Protein AF-A0A519QN00-F1 (afdb_monomer)

Nearest PDB structures (foldseek):
  7r3y-assembly1_A  TM=5.825E-01  e=3.967E-01  Saccharomyces cerevisiae
  8b77-assembly1_A  TM=5.608E-01  e=4.223E-01  Saccharomyces cerevisiae
  6fwk-assembly1_A  TM=5.626E-01  e=5.097E-01  Saccharomyces cerevisiae S288C
  3f6g-assembly1_B  TM=5.482E-01  e=7.423E-01  Leptospira interrogans
  3jva-assembly1_C  TM=5.119E-01  e=1.015E+00  Enterococcus faecalis V583

Foldseek 3Di:
DPPDDDALAQKEFADKDWDQDPPDNQAIWIKTWIAGPVRDIDIDIDGRHPPPPDPDPVVVVRPVSRHYPPPDPPVVVD

pLDDT: mean 73.75, std 16.11, range [43.19, 92.81]

Secondary structure (DSSP, 8-state):
-TT----GGGEEEEEEEEEE-SS-TT-EEEEEEEEETTS-EEEEEEEESTT-----HHHHHHHHHSPBP---TTTT--

Mean predicted aligned error: 9.42 Å

Solvent-accessible surface area (backbone atoms only — not comparable to full-atom values): 4825 Å² total; per-residue (Å²): 120,102,82,71,86,78,55,38,88,46,37,29,37,66,43,79,47,79,46,74,46,97,83,44,97,49,44,30,33,38,40,36,34,32,34,35,85,85,72,49,76,49,77,44,80,48,61,49,32,96,79,56,72,72,80,48,77,67,55,61,54,42,58,73,56,32,49,65,54,91,64,62,79,68,69,81,79,107

Sequence (78 aa):
GLNKIYKPEDLTIIKTYRFEGDSDPGDSSVLYILEDKDHQVGYILDAYGMYSSQEGAGFDDFLKKIPTADRDMQELLS

Structure (mmCIF, N/CA/C/O backbone):
data_AF-A0A519QN00-F1
#
_entry.id   AF-A0A519QN00-F1
#
loop_
_atom_site.group_PDB
_atom_site.id
_atom_site.type_symbol
_atom_site.label_atom_id
_atom_site.label_alt_id
_atom_site.label_comp_id
_atom_site.label_asym_id
_atom_site.label_entity_id
_atom_site.label_seq_id
_atom_site.pdbx_PDB_ins_code
_atom_site.Cartn_x
_atom_site.Cartn_y
_atom_site.Cartn_z
_atom_site.occupancy
_atom_site.B_iso_or_equiv
_atom_site.auth_seq_id
_atom_site.auth_comp_id
_atom_site.auth_asym_id
_atom_site.auth_atom_id
_atom_site.pdbx_PDB_model_num
ATOM 1 N N . GLY A 1 1 ? -17.324 6.136 -6.401 1.00 47.03 1 GLY A N 1
ATOM 2 C CA . GLY A 1 1 ? -17.347 7.141 -7.494 1.00 47.03 1 GLY A CA 1
ATOM 3 C C . GLY A 1 1 ? -16.255 8.172 -7.262 1.00 47.03 1 GLY A C 1
ATOM 4 O O . GLY A 1 1 ? -16.045 8.508 -6.106 1.00 47.03 1 GLY A O 1
ATOM 5 N N . LEU A 1 2 ? -15.572 8.621 -8.323 1.00 55.84 2 LEU A N 1
ATOM 6 C CA . LEU A 1 2 ? -14.275 9.346 -8.402 1.00 55.84 2 LEU A CA 1
ATOM 7 C C . LEU A 1 2 ? -14.065 10.634 -7.548 1.00 55.84 2 LEU A C 1
ATOM 9 O O . LEU A 1 2 ? -13.091 11.341 -7.762 1.00 55.84 2 LEU A O 1
ATOM 13 N N . ASN A 1 3 ? -14.918 10.931 -6.564 1.00 64.00 3 ASN A N 1
ATOM 14 C CA . ASN A 1 3 ? -14.837 12.099 -5.670 1.00 64.00 3 ASN A CA 1
ATOM 15 C C . ASN A 1 3 ? -14.478 11.751 -4.212 1.00 64.00 3 ASN A C 1
ATOM 17 O O . ASN A 1 3 ? -14.666 12.577 -3.319 1.00 64.00 3 ASN A O 1
ATOM 21 N N . LYS A 1 4 ? -14.003 10.533 -3.935 1.00 73.94 4 LYS A N 1
ATOM 22 C CA . LYS A 1 4 ? -13.545 10.155 -2.593 1.00 73.94 4 LYS A CA 1
ATOM 23 C C . LYS A 1 4 ? -12.037 10.355 -2.488 1.00 73.94 4 LYS A C 1
ATOM 25 O O . LYS A 1 4 ? -11.276 9.753 -3.238 1.00 73.94 4 LYS A O 1
ATOM 30 N N . ILE A 1 5 ? -11.630 11.210 -1.555 1.00 82.00 5 ILE A N 1
ATOM 31 C CA . ILE A 1 5 ? -10.236 11.341 -1.133 1.00 82.00 5 ILE A CA 1
ATOM 32 C C . ILE A 1 5 ? -10.038 10.339 -0.000 1.00 82.00 5 ILE A C 1
ATOM 34 O O . ILE A 1 5 ? -10.676 10.471 1.043 1.00 82.00 5 ILE A O 1
ATOM 38 N N . TYR A 1 6 ? -9.183 9.345 -0.220 1.00 84.19 6 TYR A N 1
ATOM 39 C CA . TYR A 1 6 ? -8.883 8.320 0.775 1.00 84.19 6 TYR A CA 1
ATOM 40 C C . TYR A 1 6 ? -7.636 8.682 1.570 1.00 84.19 6 TYR A C 1
ATOM 42 O O . TYR A 1 6 ? -6.623 9.098 1.002 1.00 84.19 6 TYR A O 1
ATOM 50 N N . LYS A 1 7 ? -7.691 8.482 2.885 1.00 89.12 7 LYS A N 1
ATOM 51 C CA . LYS A 1 7 ? -6.496 8.396 3.726 1.00 89.12 7 LYS A CA 1
ATOM 52 C C . LYS A 1 7 ? -6.043 6.935 3.822 1.00 89.12 7 LYS A C 1
ATOM 54 O O . LYS A 1 7 ? -6.859 6.041 3.598 1.00 89.12 7 LYS A O 1
ATOM 59 N N . PRO A 1 8 ? -4.783 6.661 4.205 1.00 89.00 8 PRO A N 1
ATOM 60 C CA . PRO A 1 8 ? -4.308 5.284 4.354 1.00 89.00 8 PRO A CA 1
ATOM 61 C C . PRO A 1 8 ? -5.176 4.443 5.300 1.00 89.00 8 PRO A C 1
ATOM 63 O O . PRO A 1 8 ? -5.454 3.287 5.026 1.00 89.00 8 PRO A O 1
ATOM 66 N N . GLU A 1 9 ? -5.670 5.060 6.375 1.00 90.44 9 GLU A N 1
ATOM 67 C CA . GLU A 1 9 ? -6.563 4.458 7.375 1.00 90.44 9 GLU A CA 1
ATOM 68 C C . GLU A 1 9 ? -7.989 4.159 6.877 1.00 90.44 9 GLU A C 1
ATOM 70 O O . GLU A 1 9 ? -8.770 3.533 7.593 1.00 90.44 9 GLU A O 1
ATOM 75 N N . ASP A 1 10 ? -8.367 4.650 5.695 1.00 91.88 10 ASP A N 1
ATOM 76 C CA . ASP A 1 10 ? -9.663 4.370 5.063 1.00 91.88 10 ASP A CA 1
ATOM 77 C C . ASP A 1 10 ? -9.619 3.150 4.146 1.00 91.88 10 ASP A C 1
ATOM 79 O O . ASP A 1 10 ? -10.667 2.695 3.688 1.00 91.88 10 ASP A O 1
ATOM 83 N N . LEU A 1 11 ? -8.416 2.647 3.875 1.00 92.00 11 LEU A N 1
ATOM 84 C CA . LEU A 1 11 ? -8.155 1.556 2.958 1.00 92.00 11 LEU A CA 1
ATOM 85 C C . LEU A 1 11 ? -7.534 0.388 3.710 1.00 92.00 11 LEU A C 1
ATOM 87 O O . LEU A 1 11 ? -6.906 0.537 4.755 1.00 9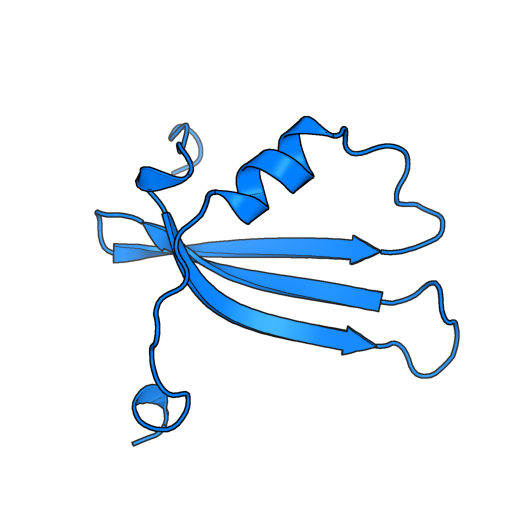2.00 11 LEU A O 1
ATOM 91 N N . THR A 1 12 ? -7.688 -0.801 3.157 1.00 92.81 12 THR A N 1
ATOM 92 C CA . THR A 1 12 ? -6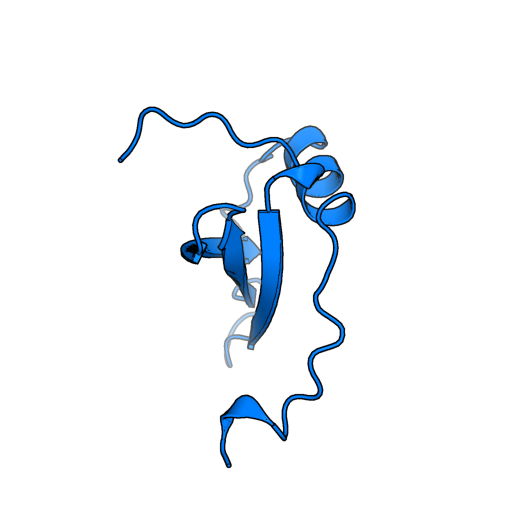.970 -1.990 3.602 1.00 92.81 12 THR A CA 1
ATOM 93 C C . THR A 1 12 ? -6.489 -2.741 2.377 1.00 92.81 12 THR A C 1
ATOM 95 O O . THR A 1 12 ? -7.285 -3.044 1.489 1.00 92.81 12 THR A O 1
ATOM 98 N N . ILE A 1 13 ? -5.190 -3.039 2.305 1.00 90.81 13 ILE A N 1
ATOM 99 C CA . ILE A 1 13 ? -4.652 -3.908 1.254 1.00 90.81 13 ILE A CA 1
ATOM 100 C C . ILE A 1 13 ? -5.105 -5.325 1.574 1.00 90.81 13 ILE A C 1
ATOM 102 O O . ILE A 1 13 ? -4.643 -5.929 2.539 1.00 90.81 13 ILE A O 1
ATOM 106 N N . ILE A 1 14 ? -6.013 -5.853 0.764 1.00 91.56 14 ILE A N 1
ATOM 107 C CA . ILE A 1 14 ? -6.533 -7.214 0.918 1.00 91.56 14 ILE A CA 1
ATOM 108 C C . ILE A 1 14 ? -5.774 -8.225 0.060 1.00 91.56 14 ILE A C 1
ATOM 110 O O . ILE A 1 14 ? -5.878 -9.426 0.300 1.00 91.56 14 ILE A O 1
ATOM 114 N N . LYS A 1 15 ? -5.027 -7.765 -0.955 1.00 86.44 15 LYS A N 1
ATOM 115 C CA . LYS A 1 15 ? -4.192 -8.635 -1.788 1.00 86.44 15 LYS A CA 1
ATOM 116 C C . LYS A 1 15 ? -3.084 -7.864 -2.491 1.00 86.44 15 LYS A C 1
ATOM 118 O O . LYS A 1 15 ? -3.291 -6.726 -2.894 1.00 86.44 15 LYS A O 1
ATOM 123 N N . THR A 1 16 ? -1.962 -8.529 -2.729 1.00 85.38 16 THR A N 1
ATOM 124 C CA . THR A 1 16 ? -0.858 -7.995 -3.531 1.00 85.38 16 THR A CA 1
ATOM 125 C C . THR A 1 16 ? -0.440 -9.039 -4.556 1.00 85.38 16 THR A C 1
ATOM 127 O O . THR A 1 16 ? -0.229 -10.200 -4.205 1.00 85.38 16 THR A O 1
ATOM 130 N N . TYR A 1 17 ? -0.314 -8.638 -5.816 1.00 83.94 17 TYR A N 1
ATOM 131 C CA . TYR A 1 17 ? 0.244 -9.459 -6.886 1.00 83.94 17 TYR A CA 1
ATOM 132 C C . TYR A 1 17 ? 1.476 -8.774 -7.447 1.00 83.94 17 TYR A C 1
ATOM 134 O O . TYR A 1 17 ? 1.433 -7.592 -7.771 1.00 83.94 17 TYR A O 1
ATOM 142 N N . ARG A 1 18 ? 2.568 -9.517 -7.581 1.00 81.62 18 ARG A N 1
ATOM 143 C CA . ARG A 1 18 ? 3.798 -9.031 -8.197 1.00 81.62 18 ARG A CA 1
ATOM 144 C C . ARG A 1 18 ? 3.978 -9.733 -9.532 1.00 81.62 18 ARG A C 1
ATOM 146 O O . ARG A 1 18 ? 3.951 -10.959 -9.591 1.00 81.62 18 A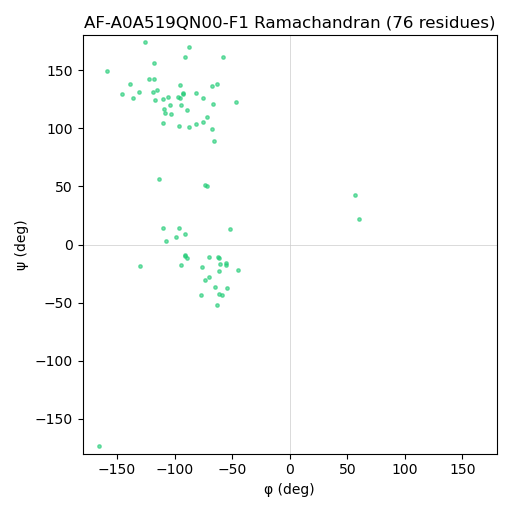RG A O 1
ATOM 153 N N . PHE A 1 19 ? 4.132 -8.941 -10.578 1.00 79.75 19 PHE A N 1
ATOM 154 C CA . PHE A 1 19 ? 4.400 -9.381 -11.934 1.00 79.75 19 PHE A CA 1
ATOM 155 C C . PHE A 1 19 ? 5.838 -8.990 -12.254 1.00 79.75 19 PHE A C 1
ATOM 157 O O . PHE A 1 19 ? 6.174 -7.810 -12.241 1.00 79.75 19 PHE A O 1
ATOM 164 N N . GLU A 1 20 ? 6.690 -9.977 -12.497 1.00 70.50 20 GLU A N 1
ATOM 165 C CA . GLU A 1 20 ? 8.046 -9.768 -13.000 1.00 70.50 20 GLU A CA 1
ATOM 166 C C . GLU A 1 20 ? 8.025 -10.145 -14.483 1.00 70.50 20 GLU A C 1
ATOM 168 O O . GLU A 1 20 ? 7.623 -11.256 -14.829 1.00 70.50 20 GLU A O 1
ATOM 173 N N . GLY A 1 21 ? 8.359 -9.206 -15.369 1.00 66.00 21 GLY A N 1
ATOM 174 C CA . GLY A 1 21 ? 8.460 -9.478 -16.797 1.00 66.00 21 GLY A CA 1
ATOM 175 C C . GLY A 1 21 ? 9.628 -10.418 -17.098 1.00 66.00 21 GLY A C 1
ATOM 176 O O . GLY A 1 21 ? 10.729 -10.236 -16.588 1.00 66.00 21 GLY A O 1
ATOM 177 N N . ASP A 1 22 ? 9.407 -11.401 -17.972 1.00 58.41 22 ASP A N 1
ATOM 178 C CA . ASP A 1 22 ? 10.402 -12.414 -18.366 1.00 58.41 22 ASP A CA 1
ATOM 179 C C . ASP A 1 22 ? 11.657 -11.849 -19.069 1.00 58.41 22 ASP A C 1
ATOM 181 O O . ASP A 1 22 ? 12.596 -12.596 -19.337 1.00 58.41 22 ASP A O 1
ATOM 185 N N . SER A 1 23 ? 11.681 -10.570 -19.465 1.00 55.25 23 SER A N 1
ATOM 186 C CA . SER A 1 23 ? 12.641 -10.078 -20.473 1.00 55.25 23 SER A CA 1
ATOM 187 C C . SER A 1 23 ? 13.426 -8.815 -20.115 1.00 55.25 23 SER A C 1
ATOM 189 O O . SER A 1 23 ? 14.483 -8.614 -20.709 1.00 55.25 23 SER A O 1
ATOM 191 N N . ASP A 1 24 ? 12.995 -8.005 -19.144 1.00 55.22 24 ASP A N 1
ATOM 192 C CA . ASP A 1 24 ? 13.758 -6.837 -18.692 1.00 55.22 24 ASP A CA 1
ATOM 193 C C . ASP A 1 24 ? 13.561 -6.618 -17.177 1.00 55.22 24 ASP A C 1
ATOM 195 O O . ASP A 1 24 ? 12.422 -6.588 -16.706 1.00 55.22 24 ASP A O 1
ATOM 199 N N . PRO A 1 25 ? 14.635 -6.465 -16.376 1.00 53.53 25 PRO A N 1
ATOM 200 C CA . PRO A 1 25 ? 14.525 -6.177 -14.942 1.00 53.53 25 PRO A CA 1
ATOM 201 C C . PRO A 1 25 ? 13.821 -4.840 -14.639 1.00 53.53 25 PRO A C 1
ATOM 203 O O . PRO A 1 25 ? 13.479 -4.584 -13.484 1.00 53.53 25 PRO A O 1
ATOM 206 N N . GLY A 1 26 ? 13.599 -3.996 -15.652 1.00 55.62 26 GLY A N 1
ATOM 207 C CA . GLY A 1 26 ? 12.779 -2.790 -15.607 1.00 55.62 26 GLY A CA 1
ATOM 208 C C . GLY A 1 26 ? 11.304 -2.981 -15.983 1.00 55.62 26 GLY A C 1
ATOM 209 O O . GLY A 1 26 ? 10.624 -1.978 -16.135 1.00 55.62 26 GLY A O 1
ATOM 210 N N . ASP A 1 27 ? 10.791 -4.202 -16.148 1.00 59.50 27 ASP A N 1
ATOM 211 C CA . ASP A 1 27 ? 9.360 -4.474 -16.384 1.00 59.50 27 ASP A CA 1
ATOM 212 C C . ASP A 1 27 ? 8.752 -5.232 -15.194 1.00 59.50 27 ASP A C 1
ATOM 214 O O . ASP A 1 27 ? 8.220 -6.337 -15.314 1.00 59.50 27 ASP A O 1
ATOM 218 N N . SER A 1 28 ? 8.860 -4.661 -13.994 1.00 69.38 28 SER A N 1
ATOM 219 C CA . SER A 1 28 ? 8.217 -5.223 -12.801 1.00 69.38 28 SER A CA 1
ATOM 220 C C . SER A 1 28 ? 7.003 -4.387 -12.424 1.00 69.38 28 SER A C 1
ATOM 222 O O . SER A 1 28 ? 7.107 -3.182 -12.254 1.00 69.38 28 SER A O 1
ATOM 224 N N . SER A 1 29 ? 5.838 -5.003 -12.258 1.00 78.38 29 SER A N 1
ATOM 225 C CA . SER A 1 29 ? 4.628 -4.313 -11.796 1.00 78.38 29 SER A CA 1
ATOM 226 C C . SER A 1 29 ? 4.076 -4.952 -10.531 1.00 78.38 29 SER A C 1
ATOM 228 O O . SER A 1 29 ? 4.079 -6.173 -10.386 1.00 78.38 29 SER A O 1
ATOM 230 N N . VAL A 1 30 ? 3.557 -4.145 -9.614 1.00 83.56 30 VAL A N 1
ATOM 231 C CA . VAL A 1 30 ? 2.862 -4.598 -8.411 1.00 83.56 30 VAL A CA 1
ATOM 232 C C . VAL A 1 30 ? 1.416 -4.119 -8.457 1.00 83.56 30 VAL A C 1
ATOM 234 O O . VAL A 1 30 ? 1.142 -2.932 -8.601 1.00 83.56 30 VAL A O 1
ATOM 237 N N . LEU A 1 31 ? 0.478 -5.055 -8.341 1.00 86.12 31 LEU A N 1
ATOM 238 C CA . LEU A 1 31 ? -0.952 -4.795 -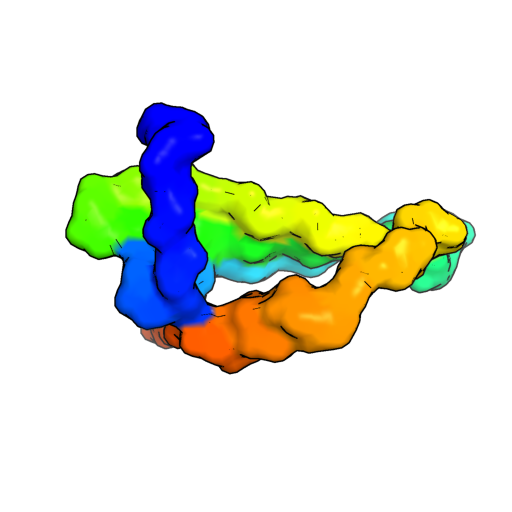8.236 1.00 86.12 31 LEU A CA 1
ATOM 239 C C . LEU A 1 31 ? -1.404 -4.975 -6.783 1.00 86.12 31 LEU A C 1
ATOM 241 O O . LEU A 1 31 ? -1.440 -6.097 -6.277 1.00 86.12 31 LEU A O 1
ATOM 245 N N . TYR A 1 32 ? -1.800 -3.889 -6.133 1.00 87.75 32 TYR A N 1
ATOM 246 C CA . TYR A 1 32 ? -2.415 -3.889 -4.809 1.00 87.75 32 TYR A CA 1
ATOM 247 C C . TYR A 1 32 ? -3.936 -3.867 -4.952 1.00 87.75 32 TYR A C 1
ATOM 249 O O . TYR A 1 32 ? -4.489 -2.991 -5.605 1.00 87.75 32 TYR A O 1
ATOM 257 N N . ILE A 1 33 ? -4.641 -4.803 -4.332 1.00 90.62 33 ILE A N 1
ATOM 258 C CA . ILE A 1 33 ? -6.100 -4.783 -4.221 1.00 90.62 33 ILE A CA 1
ATOM 259 C C . ILE A 1 33 ? -6.455 -4.199 -2.861 1.00 90.62 33 ILE A C 1
ATOM 261 O O . ILE A 1 33 ? -5.963 -4.664 -1.831 1.00 90.62 33 ILE A O 1
ATOM 265 N N . LEU A 1 34 ? -7.311 -3.186 -2.873 1.00 90.88 34 LEU A N 1
ATOM 266 C CA . LEU A 1 34 ? -7.696 -2.401 -1.710 1.00 90.88 34 LEU A CA 1
ATOM 267 C C . LEU A 1 34 ? -9.194 -2.556 -1.463 1.00 90.88 34 LEU A C 1
ATOM 269 O O . LEU A 1 34 ? -9.973 -2.573 -2.411 1.00 90.88 34 LEU A O 1
ATOM 273 N N . GLU A 1 35 ? -9.596 -2.611 -0.204 1.00 91.81 35 GLU A N 1
ATOM 274 C CA . GLU A 1 35 ? -10.990 -2.501 0.228 1.00 91.81 35 GLU A CA 1
ATOM 275 C C . GLU A 1 35 ? -11.139 -1.225 1.065 1.00 91.81 35 GLU A C 1
ATOM 277 O O . GLU A 1 35 ? -10.293 -0.950 1.920 1.00 91.81 35 GLU A O 1
ATOM 282 N N . ASP A 1 36 ? -12.168 -0.420 0.792 1.00 91.44 36 ASP A N 1
ATOM 283 C CA . ASP A 1 36 ? -12.521 0.725 1.634 1.00 91.44 36 ASP A CA 1
ATOM 284 C C . ASP A 1 36 ? -13.469 0.328 2.780 1.00 91.44 36 ASP A C 1
ATOM 286 O O . ASP A 1 36 ? -14.021 -0.772 2.825 1.00 91.44 36 ASP A O 1
ATOM 290 N N . LYS A 1 37 ? -13.695 1.250 3.720 1.00 88.94 37 LYS A N 1
ATOM 291 C CA . LYS A 1 37 ? -14.621 1.052 4.854 1.00 88.94 37 LYS A CA 1
ATOM 292 C C . LYS A 1 37 ? -16.081 0.782 4.454 1.00 88.94 37 LYS A C 1
ATOM 294 O O . LYS A 1 37 ? -16.845 0.309 5.288 1.00 88.94 37 LYS A O 1
ATOM 299 N N . ASP A 1 38 ? -16.465 1.080 3.213 1.00 90.12 38 ASP A N 1
ATOM 300 C CA . ASP A 1 38 ? -17.792 0.804 2.653 1.00 90.12 38 ASP A CA 1
ATOM 301 C C . ASP A 1 38 ? -17.816 -0.518 1.853 1.00 90.12 38 ASP A C 1
ATOM 303 O O . ASP A 1 38 ? -18.753 -0.753 1.086 1.00 90.12 38 ASP A O 1
ATOM 307 N N . HIS A 1 39 ? -16.791 -1.369 1.994 1.00 86.19 39 HIS A N 1
ATOM 308 C CA . HIS A 1 39 ? -16.608 -2.623 1.250 1.00 86.19 39 HIS A CA 1
ATOM 309 C C . HIS A 1 39 ? -16.508 -2.452 -0.273 1.00 86.19 39 HIS A C 1
ATOM 311 O O . HIS A 1 39 ? -16.745 -3.388 -1.042 1.00 86.19 39 HIS A O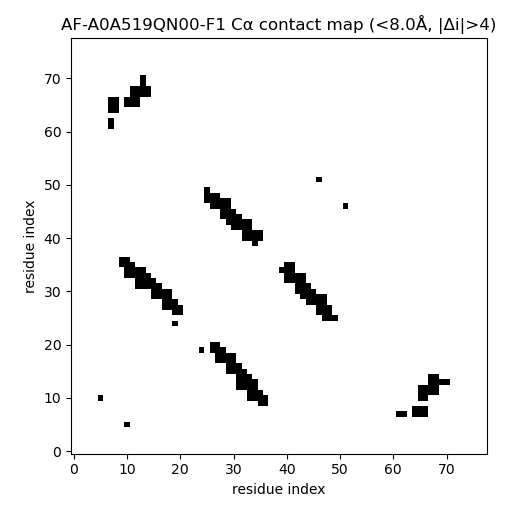 1
ATOM 317 N N . GLN A 1 40 ? -16.151 -1.256 -0.748 1.00 90.06 40 GLN A N 1
ATOM 318 C CA . GLN A 1 40 ? -15.843 -1.051 -2.157 1.00 90.06 40 GLN A CA 1
ATOM 319 C C . GLN A 1 40 ? -14.407 -1.487 -2.423 1.00 90.06 40 GLN A C 1
ATOM 321 O O . GLN A 1 40 ? -13.468 -1.056 -1.753 1.00 90.06 40 GLN A O 1
ATOM 326 N N . VAL A 1 41 ? -14.240 -2.309 -3.454 1.00 89.38 41 VAL A N 1
ATOM 327 C CA . VAL A 1 41 ? -12.929 -2.801 -3.872 1.00 89.38 41 VAL A CA 1
ATOM 328 C C . VAL A 1 41 ? -12.346 -1.886 -4.949 1.00 89.38 41 VAL A C 1
ATOM 330 O O . VAL A 1 41 ? -13.001 -1.579 -5.946 1.00 89.38 41 VAL A O 1
ATOM 333 N N . GLY A 1 42 ? -11.102 -1.461 -4.746 1.00 88.12 42 GLY A N 1
ATOM 334 C CA . GLY A 1 42 ? -10.293 -0.695 -5.690 1.00 88.12 42 GLY A CA 1
ATOM 335 C C . GLY A 1 42 ? -8.945 -1.364 -5.951 1.00 88.12 42 GLY A C 1
ATOM 336 O O . GLY A 1 42 ? -8.599 -2.362 -5.317 1.00 88.12 42 GLY A O 1
ATOM 337 N N . TYR A 1 43 ? -8.169 -0.818 -6.891 1.00 88.06 43 TYR A N 1
ATOM 338 C CA . TYR A 1 43 ? -6.842 -1.344 -7.195 1.00 88.06 43 TYR A CA 1
ATOM 339 C C . TYR A 1 43 ? -5.778 -0.263 -7.437 1.00 88.06 43 TYR A C 1
ATOM 341 O O . TYR A 1 43 ? -5.995 0.755 -8.088 1.00 88.06 43 TYR A O 1
ATOM 349 N N . ILE A 1 44 ? -4.628 -0.570 -6.855 1.00 86.06 44 ILE A N 1
ATOM 350 C CA . ILE A 1 44 ? -3.257 -0.100 -6.977 1.00 86.06 44 ILE A CA 1
ATOM 351 C C . ILE A 1 44 ? -2.417 -0.668 -8.126 1.00 86.06 44 ILE A C 1
ATOM 353 O O . ILE A 1 44 ? -1.977 -1.790 -7.926 1.00 86.06 44 ILE A O 1
ATOM 357 N N . LEU A 1 45 ? -2.126 -0.023 -9.260 1.00 84.00 45 LEU A N 1
ATOM 358 C CA . LEU A 1 45 ? -1.102 -0.571 -10.179 1.00 84.00 45 LEU A CA 1
ATOM 359 C C . LEU A 1 45 ? 0.161 0.286 -10.143 1.00 84.00 45 LEU A C 1
ATOM 361 O O . LEU A 1 45 ? 0.139 1.428 -10.588 1.00 84.00 45 LEU A O 1
ATOM 365 N N . ASP A 1 46 ? 1.242 -0.291 -9.630 1.00 78.62 46 ASP A N 1
ATOM 366 C CA . ASP A 1 46 ? 2.562 0.324 -9.541 1.00 78.62 46 ASP A CA 1
ATOM 367 C C . ASP A 1 46 ? 3.522 -0.370 -10.514 1.00 78.62 46 ASP A C 1
ATOM 369 O O . ASP A 1 46 ? 3.929 -1.509 -10.290 1.00 78.62 46 ASP A O 1
ATOM 373 N N . ALA A 1 47 ? 3.828 0.281 -11.636 1.00 72.19 47 ALA A N 1
ATOM 374 C CA . ALA A 1 47 ? 4.738 -0.236 -12.653 1.00 72.19 47 ALA A CA 1
ATOM 375 C C . ALA A 1 47 ? 6.148 0.338 -12.433 1.00 72.19 47 ALA A C 1
ATOM 377 O O . ALA A 1 47 ? 6.442 1.476 -12.804 1.00 72.19 47 ALA A O 1
ATOM 378 N N . TYR A 1 48 ? 7.036 -0.464 -11.848 1.00 62.06 48 TYR A N 1
ATOM 379 C CA . TYR A 1 48 ? 8.461 -0.173 -11.744 1.00 62.06 48 TYR A CA 1
ATOM 380 C C . TYR A 1 48 ? 9.128 -0.412 -13.105 1.00 62.06 48 TYR A C 1
ATOM 382 O O . TYR A 1 48 ? 9.350 -1.557 -13.498 1.00 62.06 48 TYR A O 1
ATOM 390 N N . GLY A 1 49 ? 9.472 0.673 -13.805 1.00 55.78 49 GLY A N 1
ATOM 391 C CA . GLY A 1 49 ? 10.217 0.622 -15.063 1.00 55.78 49 GLY A CA 1
ATOM 392 C C . GLY A 1 49 ? 10.799 1.955 -15.508 1.00 55.78 49 GLY A C 1
ATOM 393 O O . GLY A 1 49 ? 10.716 2.939 -14.787 1.00 55.78 49 GLY A O 1
ATOM 394 N N . MET A 1 50 ? 11.386 2.027 -16.708 1.00 43.19 50 MET A N 1
ATOM 395 C CA . MET A 1 50 ? 12.048 3.237 -17.249 1.00 43.19 50 MET A CA 1
ATOM 396 C C . MET A 1 50 ? 11.140 4.492 -17.280 1.00 43.19 50 MET A C 1
ATOM 398 O O . MET A 1 50 ? 11.629 5.618 -17.372 1.00 43.19 50 MET A O 1
ATOM 402 N N . TYR A 1 51 ? 9.823 4.302 -17.146 1.00 48.00 51 TYR A N 1
ATOM 403 C CA . TYR A 1 51 ? 8.802 5.347 -17.048 1.00 48.00 51 TYR A CA 1
ATOM 404 C C . TYR A 1 51 ? 8.337 5.657 -15.619 1.00 48.00 51 T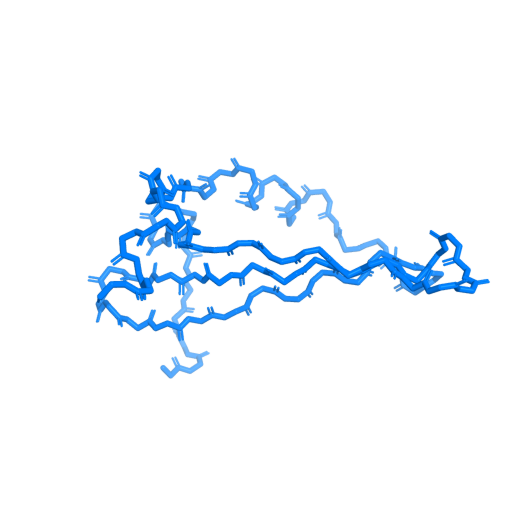YR A C 1
ATOM 406 O O . TYR A 1 51 ? 7.446 6.490 -15.464 1.00 48.00 51 TYR A O 1
ATOM 414 N N . SER A 1 52 ? 8.961 5.086 -14.579 1.00 51.91 52 SER A N 1
ATOM 415 C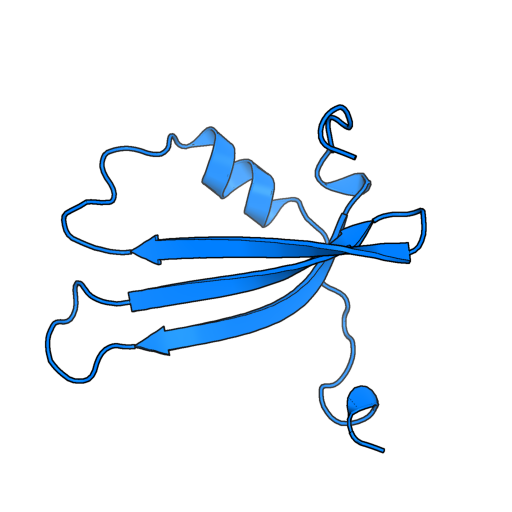 CA . SER A 1 52 ? 8.777 5.462 -13.168 1.00 51.91 52 SER A CA 1
ATOM 416 C C . SER A 1 52 ? 9.434 6.822 -12.895 1.00 51.91 52 SER A C 1
ATOM 418 O O . SER A 1 52 ? 10.279 6.992 -12.011 1.00 51.91 52 SER A O 1
ATOM 420 N N . SER A 1 53 ? 9.109 7.803 -13.735 1.00 45.75 53 SER A N 1
ATOM 421 C CA . SER A 1 53 ? 9.502 9.189 -13.582 1.00 45.75 53 SER A CA 1
ATOM 422 C C . SER A 1 53 ? 8.813 9.728 -12.337 1.00 45.75 53 SER A C 1
ATOM 424 O O . SER A 1 53 ? 7.731 10.288 -12.411 1.00 45.75 53 SER A O 1
ATOM 426 N N . GLN A 1 54 ? 9.486 9.572 -11.198 1.00 51.78 54 GLN A N 1
ATOM 427 C CA . GLN A 1 54 ? 9.352 10.447 -10.036 1.00 51.78 54 GLN A CA 1
ATOM 428 C C . GLN A 1 54 ? 7.923 10.590 -9.485 1.00 51.78 54 GLN A C 1
ATOM 430 O O . GLN A 1 54 ? 7.521 11.689 -9.099 1.00 51.78 54 GLN A O 1
ATOM 435 N N . GLU A 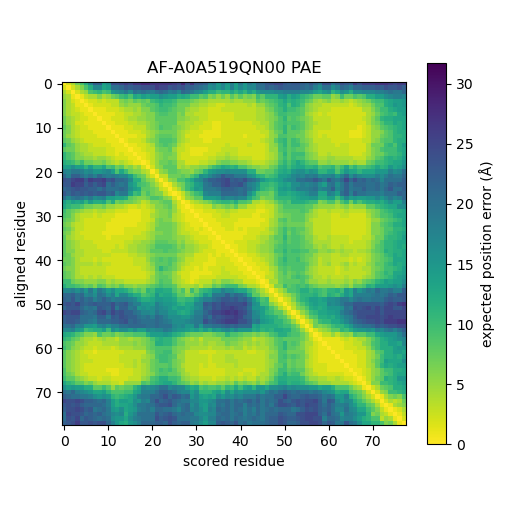1 55 ? 7.163 9.499 -9.394 1.00 54.41 55 GLU A N 1
ATOM 436 C CA . GLU A 1 55 ? 5.927 9.486 -8.603 1.00 54.41 55 GLU A CA 1
ATOM 437 C C . GLU A 1 55 ? 6.355 9.621 -7.129 1.00 54.41 55 GLU A C 1
ATOM 439 O O . GLU A 1 55 ? 6.933 8.716 -6.530 1.00 54.41 55 GLU A O 1
ATOM 444 N N . GLY A 1 56 ? 6.261 10.853 -6.622 1.00 55.25 56 GLY A N 1
ATOM 445 C CA . GLY A 1 56 ? 7.069 11.362 -5.516 1.00 55.25 56 GLY A CA 1
ATOM 446 C C . GLY A 1 56 ? 6.976 10.577 -4.207 1.00 55.25 56 GLY A C 1
ATOM 447 O O . GLY A 1 56 ? 6.004 9.879 -3.937 1.00 55.25 56 GLY A O 1
ATOM 448 N N . ALA A 1 57 ? 7.971 10.787 -3.338 1.00 58.44 57 ALA A N 1
ATOM 449 C CA . ALA A 1 57 ? 8.128 10.152 -2.022 1.00 58.44 57 ALA A CA 1
ATOM 450 C C . ALA A 1 57 ? 6.850 10.074 -1.152 1.00 58.44 57 ALA A C 1
ATOM 452 O O . ALA A 1 57 ? 6.768 9.235 -0.260 1.00 58.44 57 ALA A O 1
ATOM 453 N N . GLY A 1 58 ? 5.850 10.927 -1.401 1.00 69.19 58 GLY A N 1
ATOM 454 C CA . GLY A 1 58 ? 4.558 10.885 -0.720 1.00 69.19 58 GLY A CA 1
ATOM 455 C C . GLY A 1 58 ? 3.669 9.689 -1.081 1.00 69.19 58 GLY A C 1
ATOM 456 O O . GLY A 1 58 ? 2.878 9.277 -0.240 1.00 69.19 58 GLY A O 1
ATOM 457 N N . PHE A 1 59 ? 3.784 9.113 -2.283 1.00 77.19 59 PHE A N 1
ATOM 458 C CA . PHE A 1 59 ? 2.974 7.954 -2.679 1.00 77.19 59 PHE A CA 1
ATOM 459 C C . PHE A 1 59 ? 3.489 6.653 -2.058 1.00 77.19 59 PHE A C 1
ATOM 461 O O . PHE A 1 59 ? 2.713 5.880 -1.502 1.00 77.19 59 PHE A O 1
ATOM 468 N N . ASP A 1 60 ? 4.806 6.458 -2.065 1.00 77.81 60 ASP A N 1
ATOM 469 C CA . ASP A 1 60 ? 5.451 5.332 -1.385 1.00 77.81 60 ASP A CA 1
ATOM 470 C C . ASP A 1 60 ? 5.187 5.368 0.136 1.00 77.81 60 ASP A C 1
ATOM 472 O O . ASP A 1 60 ? 4.819 4.360 0.740 1.00 77.81 60 ASP A O 1
ATOM 476 N N . ASP A 1 61 ? 5.266 6.555 0.752 1.00 82.62 61 ASP A N 1
ATOM 477 C CA . ASP A 1 61 ? 4.905 6.757 2.162 1.00 82.62 61 ASP A CA 1
ATOM 478 C C . ASP A 1 61 ? 3.406 6.523 2.429 1.00 82.62 61 ASP A C 1
ATOM 480 O O . ASP A 1 61 ? 3.041 5.959 3.463 1.00 82.62 61 ASP A O 1
ATOM 484 N N . PHE A 1 62 ? 2.531 6.896 1.489 1.00 86.31 62 PHE A N 1
ATOM 485 C CA . PHE A 1 62 ? 1.100 6.605 1.565 1.00 86.31 62 PHE A CA 1
ATOM 486 C C . PHE A 1 62 ? 0.834 5.097 1.551 1.00 86.31 62 PHE A C 1
ATOM 488 O O . PHE A 1 62 ? 0.163 4.609 2.460 1.00 86.31 62 PHE A O 1
ATOM 495 N N . LEU A 1 63 ? 1.387 4.358 0.581 1.00 84.38 63 LEU A N 1
ATOM 496 C CA . LEU A 1 63 ? 1.210 2.905 0.464 1.00 84.38 63 LEU A CA 1
ATOM 497 C C . LEU A 1 63 ? 1.697 2.170 1.717 1.00 84.38 63 LEU A C 1
ATOM 499 O O . LEU A 1 63 ? 0.986 1.312 2.236 1.00 84.38 63 LEU A O 1
ATOM 503 N N . LYS A 1 64 ? 2.859 2.557 2.261 1.00 85.06 64 LYS A N 1
ATOM 504 C CA . LYS A 1 64 ? 3.424 1.981 3.497 1.00 85.06 64 LYS A CA 1
ATOM 505 C C . LYS A 1 64 ? 2.548 2.177 4.735 1.00 85.06 64 LYS A C 1
ATOM 507 O O . LYS A 1 64 ? 2.699 1.439 5.705 1.00 85.06 64 LYS A O 1
ATOM 512 N N . LYS A 1 65 ? 1.667 3.179 4.730 1.00 90.69 65 LYS A N 1
ATOM 513 C CA . LYS A 1 65 ? 0.751 3.477 5.840 1.00 90.69 65 LYS A CA 1
ATOM 514 C C . LYS A 1 65 ? -0.583 2.746 5.735 1.00 90.69 65 LYS A C 1
ATOM 516 O O . LYS A 1 65 ? -1.347 2.786 6.699 1.00 90.69 65 LYS A O 1
ATOM 521 N N . ILE A 1 66 ? -0.890 2.122 4.597 1.00 90.88 66 ILE A N 1
ATOM 522 C CA . ILE A 1 66 ? -2.133 1.365 4.445 1.00 90.88 66 ILE A CA 1
ATOM 523 C C . ILE A 1 66 ? -1.984 0.042 5.209 1.00 90.88 66 ILE A C 1
ATOM 525 O O . ILE A 1 66 ? -1.030 -0.696 4.954 1.00 90.88 66 ILE A O 1
ATOM 529 N N . PRO A 1 67 ? -2.902 -0.296 6.130 1.00 90.81 67 PRO A N 1
ATOM 530 C CA . PRO A 1 67 ? -2.877 -1.593 6.788 1.00 90.81 67 PRO A CA 1
ATOM 531 C C . PRO A 1 67 ? -3.096 -2.719 5.768 1.00 90.81 67 PRO A C 1
ATOM 533 O O . PRO A 1 67 ? -3.949 -2.629 4.883 1.00 90.81 67 PRO A O 1
ATOM 536 N N . THR A 1 68 ? -2.342 -3.805 5.903 1.00 89.12 68 THR A N 1
ATOM 537 C CA . THR A 1 68 ? -2.548 -5.039 5.138 1.00 89.12 68 THR A CA 1
ATOM 538 C C . THR A 1 68 ? -3.453 -5.971 5.928 1.00 89.12 68 THR A C 1
ATOM 540 O O . THR A 1 68 ? -3.211 -6.216 7.111 1.00 89.12 68 THR A O 1
ATOM 543 N N . ALA A 1 69 ? -4.490 -6.506 5.291 1.00 84.38 69 ALA A N 1
ATOM 544 C CA . ALA A 1 69 ? -5.269 -7.576 5.885 1.00 84.38 69 ALA A CA 1
ATOM 545 C C . ALA A 1 69 ? -4.378 -8.820 5.976 1.00 84.38 69 ALA A C 1
ATOM 547 O O . ALA A 1 69 ? -3.915 -9.323 4.954 1.00 84.38 69 ALA A O 1
ATOM 548 N N . ASP A 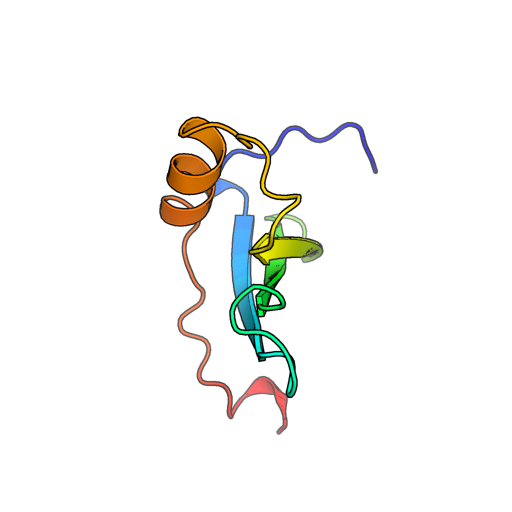1 70 ? -4.173 -9.330 7.189 1.00 67.00 70 ASP A N 1
ATOM 549 C CA . ASP A 1 70 ? -3.544 -10.631 7.462 1.00 67.00 70 ASP A CA 1
ATOM 550 C C . ASP A 1 70 ? -4.532 -11.760 7.096 1.00 67.00 70 ASP A C 1
ATOM 552 O O . ASP A 1 70 ? -4.934 -12.587 7.910 1.00 67.00 70 ASP A O 1
ATOM 556 N N . ARG A 1 71 ? -5.075 -11.703 5.875 1.00 59.44 71 ARG A N 1
ATOM 557 C CA . ARG A 1 71 ? -5.966 -12.727 5.340 1.00 59.44 71 ARG A CA 1
ATOM 558 C C . ARG A 1 71 ? -5.081 -13.772 4.696 1.00 59.44 71 ARG A C 1
ATOM 560 O O . ARG A 1 71 ? -4.586 -13.576 3.584 1.00 59.44 71 ARG A O 1
ATOM 567 N N . ASP A 1 72 ? -4.883 -14.864 5.423 1.00 55.50 72 ASP A N 1
ATOM 568 C CA . ASP A 1 72 ? -4.255 -16.070 4.909 1.00 55.50 72 ASP A CA 1
ATOM 569 C C . ASP A 1 72 ? -4.870 -16.410 3.545 1.00 55.50 72 ASP A C 1
ATOM 571 O O . ASP A 1 72 ? -6.085 -16.558 3.390 1.00 55.50 72 ASP A O 1
ATOM 575 N N . MET A 1 73 ? -4.015 -16.499 2.525 1.00 50.84 73 MET A N 1
ATOM 576 C CA . MET A 1 73 ? -4.400 -16.642 1.116 1.00 50.84 73 MET A CA 1
ATOM 577 C C . MET A 1 73 ? -5.314 -17.859 0.857 1.00 50.84 73 MET A C 1
ATOM 579 O O . MET A 1 73 ? -5.977 -17.923 -0.178 1.00 50.84 73 MET A O 1
ATOM 583 N N . GLN A 1 74 ? -5.356 -18.810 1.797 1.00 47.78 74 GLN A N 1
ATOM 584 C CA . GLN A 1 74 ? -6.143 -20.042 1.749 1.00 47.78 74 GLN A CA 1
ATOM 585 C C . GLN A 1 74 ? -7.651 -19.846 1.978 1.00 47.78 74 GLN A C 1
ATOM 587 O O . GLN A 1 74 ? -8.439 -20.596 1.400 1.00 47.78 74 GLN A O 1
ATOM 592 N N . GLU A 1 75 ? -8.085 -18.850 2.758 1.00 49.97 75 GLU A N 1
ATOM 593 C CA . GLU A 1 75 ? -9.510 -18.721 3.124 1.00 49.97 75 GLU A CA 1
ATOM 594 C C . GLU A 1 75 ? -10.391 -18.167 1.994 1.00 49.97 75 GLU A C 1
ATOM 596 O O . GLU A 1 75 ? -11.601 -18.358 2.000 1.00 49.97 75 GLU A O 1
ATOM 601 N N . LEU A 1 76 ? -9.799 -17.509 0.993 1.00 50.72 76 LEU A N 1
ATOM 602 C CA . LEU A 1 76 ? -10.534 -16.877 -0.113 1.00 50.72 76 LEU A CA 1
ATOM 603 C C . LEU A 1 76 ? -10.753 -17.796 -1.327 1.00 50.72 76 LEU A C 1
ATOM 605 O O . LEU A 1 76 ? -11.461 -17.412 -2.257 1.00 50.72 76 LEU A O 1
ATOM 609 N N . LEU A 1 77 ? -10.119 -18.973 -1.348 1.00 51.69 77 LEU A N 1
ATOM 610 C CA . LEU A 1 77 ? -10.299 -19.994 -2.391 1.00 51.69 77 LEU A CA 1
ATOM 611 C C . LEU A 1 77 ? -11.099 -21.219 -1.911 1.00 51.69 77 LEU A C 1
ATOM 613 O O . LEU A 1 77 ? -11.246 -22.167 -2.684 1.00 51.69 77 LEU A O 1
ATOM 617 N N . SER A 1 78 ? -11.578 -21.205 -0.663 1.00 47.44 78 SER A N 1
ATOM 618 C CA . SER A 1 78 ? -12.402 -22.274 -0.081 1.00 47.44 78 SER A CA 1
ATOM 619 C C . SER A 1 78 ? -13.898 -22.028 -0.258 1.00 47.44 78 SER A C 1
ATOM 621 O O . SER A 1 78 ? -14.309 -20.847 -0.294 1.00 47.44 78 SER A O 1
#

Radius of gyration: 14.16 Å; Cα contacts (8 Å, |Δi|>4): 105; chains: 1; bounding box: 32×34×28 Å